Protein AF-A0A2K3KLL5-F1 (afdb_monomer_lite)

Structure (mmCIF, N/CA/C/O backbone):
data_AF-A0A2K3KLL5-F1
#
_entry.id   AF-A0A2K3KLL5-F1
#
loop_
_atom_site.group_PDB
_atom_site.id
_atom_site.type_symbol
_atom_site.label_atom_id
_atom_site.label_alt_id
_atom_site.label_comp_id
_atom_site.label_asym_id
_atom_site.label_entity_id
_atom_site.label_seq_id
_atom_site.pdbx_PDB_ins_code
_atom_site.Cartn_x
_atom_site.Cartn_y
_atom_site.Cartn_z
_atom_site.occupancy
_atom_site.B_iso_or_equiv
_atom_site.auth_seq_id
_atom_site.auth_comp_id
_atom_site.auth_asym_id
_atom_site.auth_atom_id
_atom_site.pdbx_PDB_model_num
ATOM 1 N N . MET A 1 1 ? -6.159 -26.778 -1.939 1.00 56.94 1 MET A N 1
ATOM 2 C CA . MET A 1 1 ? -6.116 -25.884 -3.109 1.00 56.94 1 MET A CA 1
ATOM 3 C C . MET A 1 1 ? -4.711 -25.338 -3.115 1.00 56.94 1 MET A C 1
ATOM 5 O O . MET A 1 1 ? -4.280 -24.882 -2.066 1.00 56.94 1 MET A O 1
ATOM 9 N N . GLU A 1 2 ? -3.966 -25.559 -4.187 1.00 62.47 2 GLU A N 1
ATOM 10 C CA . GLU A 1 2 ? -2.611 -25.023 -4.310 1.00 62.47 2 GLU A CA 1
ATOM 11 C C . GLU A 1 2 ? -2.780 -23.526 -4.579 1.00 62.47 2 GLU A C 1
ATOM 13 O O . GLU A 1 2 ? -3.477 -23.149 -5.521 1.00 62.47 2 GLU A O 1
ATOM 18 N N . GLU A 1 3 ? -2.314 -22.684 -3.658 1.00 61.34 3 GLU A N 1
ATOM 19 C CA . GLU A 1 3 ? -2.337 -21.239 -3.868 1.00 61.34 3 GLU A CA 1
ATOM 20 C C . GLU A 1 3 ? -1.339 -20.928 -4.978 1.00 61.34 3 GLU A C 1
ATOM 22 O O . GLU A 1 3 ? -0.160 -21.265 -4.875 1.00 61.34 3 GLU A O 1
ATOM 27 N N . ASP A 1 4 ? -1.838 -20.341 -6.062 1.00 67.44 4 ASP A N 1
ATOM 28 C CA . ASP A 1 4 ? -1.046 -20.015 -7.239 1.00 67.44 4 ASP A CA 1
ATOM 29 C C . ASP A 1 4 ? -0.139 -18.821 -6.907 1.00 67.44 4 ASP A C 1
ATOM 31 O O . ASP A 1 4 ? -0.510 -17.655 -7.062 1.00 67.44 4 ASP A O 1
ATOM 35 N N . ALA A 1 5 ? 1.033 -19.121 -6.343 1.00 63.34 5 ALA A N 1
ATOM 36 C CA . ALA A 1 5 ? 2.003 -18.141 -5.855 1.00 63.34 5 ALA A CA 1
ATOM 37 C C . ALA A 1 5 ? 2.587 -17.255 -6.973 1.00 63.34 5 ALA A C 1
ATOM 39 O O . ALA A 1 5 ? 3.275 -16.276 -6.685 1.00 63.34 5 ALA A O 1
ATOM 40 N N . GLU A 1 6 ? 2.316 -17.588 -8.237 1.00 68.69 6 GLU A N 1
ATOM 41 C CA . GLU A 1 6 ? 2.753 -16.825 -9.405 1.00 68.69 6 GLU A CA 1
ATOM 42 C C . GLU A 1 6 ? 1.786 -15.689 -9.781 1.00 68.69 6 GLU A C 1
ATOM 44 O O . GLU A 1 6 ? 2.142 -14.823 -10.585 1.00 68.69 6 GLU A O 1
ATOM 49 N N . VAL A 1 7 ? 0.581 -15.633 -9.195 1.00 73.56 7 VAL A N 1
ATOM 50 C CA . VAL A 1 7 ? -0.391 -14.573 -9.496 1.00 73.56 7 VAL A CA 1
ATOM 51 C C . VAL A 1 7 ? -0.198 -13.384 -8.544 1.00 73.56 7 VAL A C 1
ATOM 53 O O . VAL A 1 7 ? -0.403 -13.520 -7.335 1.00 73.56 7 VAL A O 1
ATOM 56 N N . PRO A 1 8 ? 0.149 -12.183 -9.049 1.00 69.44 8 PRO A N 1
ATOM 57 C CA . PRO A 1 8 ? 0.355 -11.021 -8.195 1.00 69.44 8 PRO A CA 1
ATOM 58 C C . PRO A 1 8 ? -0.953 -10.575 -7.525 1.00 69.44 8 PRO A C 1
ATOM 60 O O . PRO A 1 8 ? -1.979 -10.375 -8.179 1.00 69.44 8 PRO A O 1
ATOM 63 N N . LEU A 1 9 ?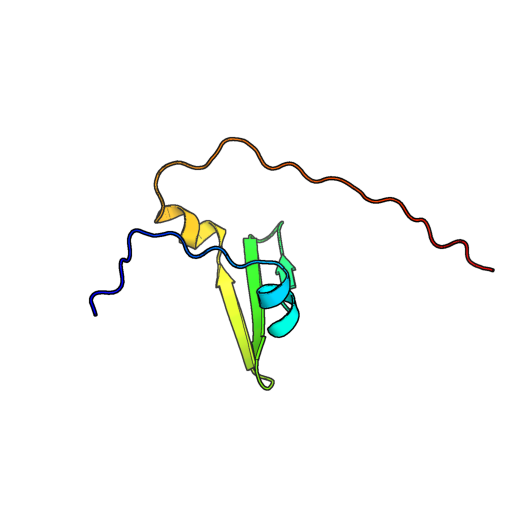 -0.903 -10.360 -6.207 1.00 76.06 9 LEU A N 1
ATOM 64 C CA . LEU A 1 9 ? -2.035 -9.856 -5.431 1.00 76.06 9 LEU A CA 1
ATOM 65 C C . LEU A 1 9 ? -2.161 -8.334 -5.588 1.00 76.06 9 LEU A C 1
ATOM 67 O O . LEU A 1 9 ? -1.352 -7.566 -5.066 1.00 76.06 9 LEU A O 1
ATOM 71 N N . LEU A 1 10 ? -3.209 -7.888 -6.279 1.00 82.62 10 LEU A N 1
ATOM 72 C CA . LEU A 1 10 ? -3.499 -6.466 -6.459 1.00 82.62 10 LEU A CA 1
ATOM 73 C C . LEU A 1 10 ? -4.376 -5.938 -5.318 1.00 82.62 10 LEU A C 1
ATOM 75 O O . LEU A 1 10 ? -5.579 -6.199 -5.254 1.00 82.62 10 LEU A O 1
ATOM 79 N N . LEU A 1 11 ? -3.775 -5.144 -4.431 1.00 86.06 11 LEU A N 1
ATOM 80 C CA . LEU A 1 11 ? -4.487 -4.480 -3.340 1.00 86.06 11 LEU A CA 1
ATOM 81 C C . LEU A 1 11 ? -5.126 -3.180 -3.837 1.00 86.06 11 LEU A C 1
ATOM 83 O O . LEU A 1 11 ? -4.487 -2.135 -3.934 1.00 86.06 11 LEU A O 1
ATOM 87 N N . GLY A 1 12 ? -6.414 -3.245 -4.165 1.00 90.69 12 GLY A N 1
ATOM 88 C CA . GLY A 1 12 ? -7.171 -2.072 -4.596 1.00 90.69 12 GLY A CA 1
ATOM 89 C C . GLY A 1 12 ? -7.422 -1.059 -3.471 1.00 90.69 12 GLY A C 1
ATOM 90 O O . GLY A 1 12 ? -7.370 -1.377 -2.282 1.00 90.69 12 GLY A O 1
ATOM 91 N N . ARG A 1 13 ? -7.817 0.164 -3.853 1.00 92.50 13 ARG A N 1
ATOM 92 C CA . ARG A 1 13 ? -8.193 1.242 -2.913 1.00 92.50 13 ARG A CA 1
ATOM 93 C C . ARG A 1 13 ? -9.206 0.821 -1.836 1.00 92.50 13 ARG A C 1
ATOM 95 O O . ARG A 1 13 ? -8.994 1.207 -0.691 1.00 92.50 13 ARG A O 1
ATOM 102 N N . PRO A 1 14 ? -10.265 0.033 -2.131 1.00 93.25 14 PRO A N 1
ATOM 103 C CA . PRO A 1 14 ? -11.202 -0.401 -1.092 1.00 93.25 14 PRO A CA 1
ATOM 104 C C . PRO A 1 14 ? -10.535 -1.228 0.018 1.00 93.25 14 PRO A C 1
ATOM 106 O O . PRO A 1 14 ? -10.839 -1.049 1.197 1.00 93.25 14 PRO A O 1
ATOM 109 N N . PHE A 1 15 ? -9.589 -2.098 -0.348 1.00 89.31 15 PHE A N 1
ATOM 110 C CA . PHE A 1 15 ? -8.838 -2.912 0.607 1.00 89.31 15 PHE A CA 1
ATOM 111 C C . PHE A 1 15 ? -7.907 -2.043 1.457 1.00 89.31 15 PHE A C 1
ATOM 113 O O . PHE A 1 15 ? -7.945 -2.103 2.686 1.00 89.31 15 PHE A O 1
ATOM 120 N N . LEU A 1 16 ? -7.141 -1.166 0.800 1.00 90.75 16 LEU A N 1
ATOM 121 C CA . LEU A 1 16 ? -6.258 -0.208 1.468 1.00 90.75 16 LEU A CA 1
ATOM 122 C C . LEU A 1 16 ? -7.031 0.692 2.445 1.00 90.75 16 LEU A C 1
ATOM 124 O O . LEU A 1 16 ? -6.585 0.907 3.569 1.00 90.75 16 LEU A O 1
ATOM 128 N N . ALA A 1 17 ? -8.222 1.157 2.060 1.00 89.62 17 ALA A N 1
ATOM 129 C CA . ALA A 1 17 ? -9.079 1.972 2.918 1.00 89.62 17 ALA A CA 1
ATOM 130 C C . ALA A 1 17 ? -9.577 1.204 4.153 1.00 89.62 17 ALA A C 1
ATOM 132 O O . ALA A 1 17 ? -9.590 1.755 5.253 1.00 89.62 17 ALA A O 1
ATOM 133 N N . THR A 1 18 ? -9.940 -0.073 3.988 1.00 88.56 18 THR A N 1
ATOM 134 C CA . THR A 1 18 ? -10.436 -0.921 5.085 1.00 88.56 18 THR A CA 1
ATOM 135 C C . THR A 1 18 ? -9.377 -1.100 6.170 1.00 88.56 18 THR A C 1
ATOM 137 O O . THR A 1 18 ? -9.661 -0.893 7.348 1.00 88.56 18 THR A O 1
ATOM 140 N N . GLY A 1 19 ? -8.137 -1.401 5.776 1.00 87.19 19 GLY A N 1
ATOM 141 C CA . GLY A 1 19 ? -7.012 -1.536 6.705 1.00 87.19 19 GLY A CA 1
ATOM 142 C C . GLY A 1 19 ? -6.335 -0.214 7.080 1.00 87.19 19 GLY A C 1
ATOM 143 O O . GLY A 1 19 ? -5.244 -0.244 7.649 1.00 87.19 19 GLY A O 1
ATOM 144 N N . ARG A 1 20 ? -6.941 0.936 6.733 1.00 89.50 20 ARG A N 1
ATOM 145 C CA . ARG A 1 20 ? -6.408 2.291 6.977 1.00 89.50 20 ARG A CA 1
ATOM 146 C C . ARG A 1 20 ? -4.930 2.406 6.590 1.00 89.50 20 ARG A C 1
ATOM 148 O O . ARG A 1 20 ? -4.108 2.853 7.391 1.00 89.50 20 ARG A O 1
ATOM 155 N N . ALA A 1 21 ? -4.614 1.940 5.384 1.00 91.81 21 ALA A N 1
ATOM 156 C CA . ALA A 1 21 ? -3.247 1.815 4.917 1.00 91.81 21 ALA A CA 1
ATOM 157 C C . ALA A 1 21 ? -2.528 3.171 4.877 1.00 91.81 21 ALA A C 1
ATOM 159 O O . ALA A 1 21 ? -3.083 4.165 4.403 1.00 91.81 21 ALA A O 1
ATOM 160 N N . LEU A 1 22 ? -1.280 3.187 5.337 1.00 92.12 22 LEU A N 1
ATOM 161 C CA . LEU A 1 22 ? -0.338 4.287 5.175 1.00 92.12 22 LEU A CA 1
ATOM 162 C C . LEU A 1 22 ? 0.763 3.829 4.224 1.00 92.12 22 LEU A C 1
ATOM 164 O O . LEU A 1 22 ? 1.331 2.754 4.410 1.00 92.12 22 LEU A O 1
ATOM 168 N N . ILE A 1 23 ? 1.037 4.637 3.205 1.00 91.88 23 ILE A N 1
ATOM 169 C CA . ILE A 1 23 ? 2.055 4.354 2.195 1.00 91.88 23 ILE A 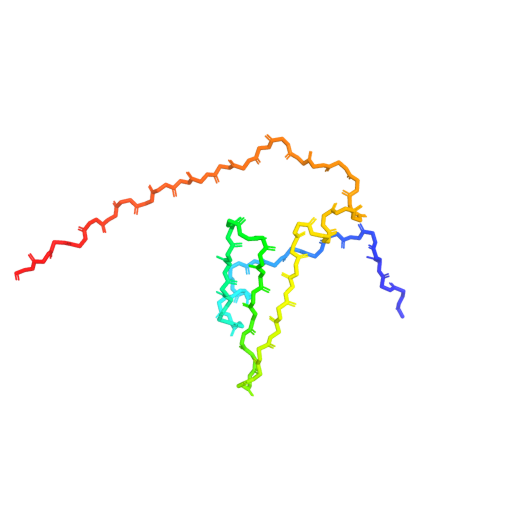CA 1
ATOM 170 C C . ILE A 1 23 ? 3.121 5.431 2.317 1.00 91.88 23 ILE A C 1
ATOM 172 O O . ILE A 1 23 ? 2.858 6.595 2.014 1.00 91.8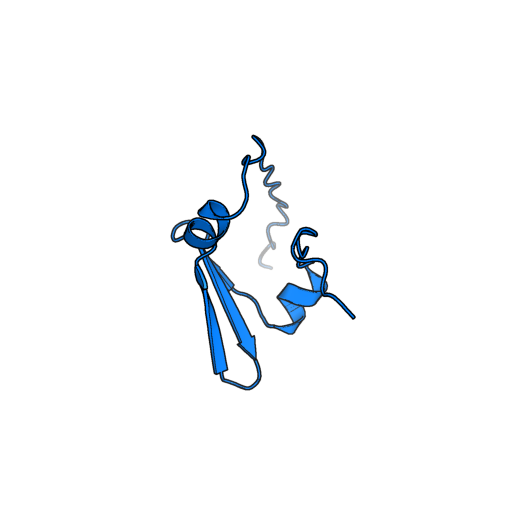8 23 ILE A O 1
ATOM 176 N N . ASP A 1 24 ? 4.306 5.031 2.759 1.00 90.50 24 ASP A N 1
ATOM 177 C CA . ASP A 1 24 ? 5.500 5.860 2.687 1.00 90.50 24 ASP A CA 1
ATOM 178 C C . ASP A 1 24 ? 6.247 5.515 1.397 1.00 90.50 24 ASP A C 1
ATOM 180 O O . ASP A 1 24 ? 6.849 4.449 1.267 1.00 90.50 24 ASP A O 1
ATOM 184 N N . VAL A 1 25 ? 6.152 6.405 0.411 1.00 88.75 25 VAL A N 1
ATOM 185 C CA . VAL A 1 25 ? 6.746 6.201 -0.917 1.00 88.75 25 VAL A CA 1
ATOM 186 C C . VAL A 1 25 ? 8.257 6.432 -0.900 1.00 88.75 25 VAL A C 1
ATOM 188 O O . VAL A 1 25 ? 8.971 5.785 -1.662 1.00 88.75 25 VAL A O 1
ATOM 191 N N . GLU A 1 26 ? 8.749 7.331 -0.046 1.00 86.19 26 GLU A N 1
ATOM 192 C CA . GLU A 1 26 ? 10.176 7.654 0.040 1.00 86.19 26 GLU A CA 1
ATOM 193 C C . GLU A 1 26 ? 10.952 6.485 0.653 1.00 86.19 26 GLU A C 1
ATOM 195 O O . GLU A 1 26 ? 11.983 6.067 0.121 1.00 86.19 26 GLU A O 1
ATOM 200 N N . ILE A 1 27 ? 10.419 5.915 1.735 1.00 88.25 27 ILE A N 1
ATOM 201 C CA . ILE A 1 27 ? 11.026 4.781 2.441 1.00 88.25 27 ILE A CA 1
ATOM 202 C C . ILE A 1 27 ? 10.655 3.447 1.765 1.00 88.25 27 ILE A C 1
ATOM 204 O O . ILE A 1 27 ? 11.432 2.489 1.801 1.00 88.25 27 ILE A O 1
ATOM 208 N N . GLY A 1 28 ? 9.495 3.380 1.104 1.00 87.75 28 GLY A N 1
ATOM 209 C CA . GLY A 1 28 ? 8.988 2.168 0.459 1.00 87.75 28 GLY A CA 1
ATOM 210 C C . GLY A 1 28 ? 8.277 1.221 1.408 1.00 87.75 28 GLY A C 1
ATOM 211 O O . GLY A 1 28 ? 8.419 0.001 1.280 1.00 87.75 28 GLY A O 1
ATOM 212 N N . GLU A 1 29 ? 7.539 1.764 2.370 1.00 91.12 29 GLU A N 1
ATOM 213 C CA . GLU A 1 29 ? 6.831 0.998 3.389 1.00 91.12 29 GLU A CA 1
ATOM 214 C C . GLU A 1 29 ? 5.315 1.122 3.228 1.00 91.12 29 GLU A C 1
ATOM 216 O O . GLU A 1 29 ? 4.763 2.203 3.019 1.00 91.12 29 GLU A O 1
ATOM 221 N N . LEU A 1 30 ? 4.630 -0.013 3.344 1.00 91.12 30 LEU A N 1
ATOM 222 C CA . LEU A 1 30 ? 3.178 -0.107 3.386 1.00 91.12 30 LEU A CA 1
ATOM 223 C C . LEU A 1 30 ? 2.771 -0.590 4.774 1.00 91.12 30 LEU A C 1
ATOM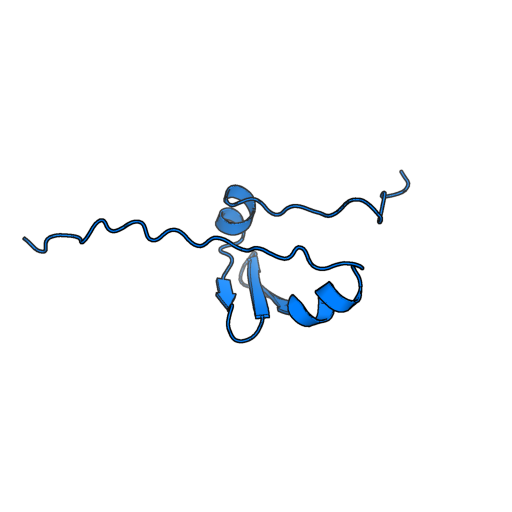 225 O O . LEU A 1 30 ? 3.085 -1.712 5.170 1.00 91.12 30 LEU A O 1
ATOM 229 N N . MET A 1 31 ? 2.047 0.245 5.506 1.00 93.00 31 MET A N 1
ATOM 230 C CA . MET A 1 31 ? 1.581 -0.057 6.854 1.00 93.00 31 MET A CA 1
ATOM 231 C C . MET A 1 31 ? 0.066 -0.209 6.881 1.00 93.00 31 MET A C 1
ATOM 233 O O . MET A 1 31 ? -0.646 0.670 6.409 1.00 93.00 31 MET A O 1
ATOM 237 N N . PHE A 1 32 ? -0.436 -1.270 7.504 1.00 92.25 32 PHE A N 1
ATOM 238 C CA . PHE A 1 32 ? -1.857 -1.459 7.793 1.00 92.25 32 PHE A CA 1
ATOM 239 C C . PHE A 1 32 ? -2.119 -1.364 9.292 1.00 92.25 32 PHE A C 1
ATOM 241 O O . PHE A 1 32 ? -1.290 -1.782 10.102 1.00 92.25 32 PHE A O 1
ATOM 248 N N . ARG A 1 33 ? -3.296 -0.853 9.656 1.00 88.62 33 ARG A N 1
ATOM 249 C CA . ARG A 1 33 ? -3.806 -0.877 11.026 1.00 88.62 33 ARG A CA 1
ATOM 250 C C . ARG A 1 33 ? -5.011 -1.809 11.093 1.00 88.62 33 ARG A C 1
ATOM 252 O O . ARG A 1 33 ? -6.075 -1.466 10.579 1.00 88.62 33 ARG A O 1
ATOM 259 N N . LEU A 1 34 ? -4.843 -2.957 11.738 1.00 82.94 34 LEU A N 1
ATOM 260 C CA . LEU A 1 34 ? -5.910 -3.926 11.990 1.00 82.94 34 LEU A CA 1
ATOM 261 C C . LEU A 1 34 ? -6.062 -4.077 13.498 1.00 82.94 34 LEU A C 1
ATOM 263 O O . LEU A 1 34 ? -5.080 -4.354 14.168 1.00 82.94 34 LEU A O 1
ATOM 267 N N . ASP A 1 35 ? -7.265 -3.869 14.030 1.00 82.06 35 ASP A N 1
ATOM 268 C CA . ASP A 1 35 ? -7.601 -4.156 15.434 1.00 82.06 35 ASP A CA 1
ATOM 269 C C . ASP A 1 35 ? -6.573 -3.646 16.468 1.00 82.06 35 ASP A C 1
ATOM 271 O O . ASP A 1 35 ? -6.216 -4.328 17.421 1.00 82.06 35 ASP A O 1
ATOM 275 N N . ASN A 1 36 ? -6.114 -2.403 16.280 1.00 81.69 36 ASN A N 1
ATOM 276 C CA . ASN A 1 36 ? -5.074 -1.710 17.061 1.00 81.69 36 ASN A CA 1
ATOM 277 C C . ASN A 1 36 ? -3.641 -2.247 16.915 1.00 81.69 36 ASN A C 1
ATOM 279 O O . ASN A 1 36 ? -2.720 -1.646 17.470 1.00 81.69 36 ASN A O 1
ATOM 283 N N . GLU A 1 37 ? -3.427 -3.294 16.130 1.00 86.12 37 GLU A N 1
ATOM 284 C CA . GLU A 1 37 ? -2.109 -3.745 15.706 1.00 86.12 37 GLU A CA 1
ATOM 285 C C . GLU A 1 37 ? -1.686 -3.045 14.410 1.00 86.12 37 GLU A C 1
ATOM 287 O O . GLU A 1 37 ? -2.504 -2.657 13.567 1.00 86.12 37 GLU A O 1
ATOM 292 N N . GLN A 1 38 ? -0.377 -2.856 14.266 1.00 88.31 38 GLN A N 1
ATOM 293 C CA . GLN A 1 38 ? 0.227 -2.287 13.071 1.00 88.31 38 GLN A CA 1
ATOM 294 C C . GLN A 1 38 ? 1.085 -3.346 12.390 1.00 88.31 38 GLN A C 1
ATOM 296 O O . GLN A 1 38 ? 1.995 -3.903 13.001 1.00 88.31 38 GLN A O 1
ATOM 301 N N . VAL A 1 39 ? 0.812 -3.587 11.111 1.00 88.75 39 VAL A N 1
ATOM 302 C CA . VAL A 1 39 ? 1.609 -4.480 10.267 1.00 88.75 39 VAL A CA 1
ATOM 303 C C . VAL A 1 39 ? 2.323 -3.629 9.227 1.00 88.75 39 VAL A C 1
ATOM 305 O O . VAL A 1 39 ? 1.667 -2.873 8.515 1.00 88.75 39 VAL A O 1
ATOM 308 N N . CYS A 1 40 ? 3.650 -3.735 9.147 1.00 90.50 40 CYS A N 1
ATOM 309 C CA . CYS A 1 40 ? 4.469 -3.011 8.176 1.00 90.50 40 CYS A CA 1
ATOM 310 C C . CYS A 1 40 ? 5.092 -3.977 7.163 1.00 90.50 40 CYS A C 1
ATOM 312 O O . CYS A 1 40 ? 5.661 -5.004 7.537 1.00 90.50 40 CYS A O 1
ATOM 314 N N . PHE A 1 41 ? 5.005 -3.620 5.886 1.00 86.44 41 PHE A N 1
ATOM 315 C CA . PHE A 1 41 ? 5.592 -4.334 4.763 1.00 86.44 41 PHE A CA 1
ATOM 316 C C . PHE A 1 41 ? 6.609 -3.439 4.057 1.00 86.44 41 PHE A C 1
ATOM 318 O O . PHE A 1 41 ? 6.280 -2.334 3.630 1.00 86.44 41 PHE A O 1
ATOM 325 N N . LYS A 1 42 ? 7.831 -3.943 3.863 1.00 86.44 42 LYS A N 1
ATOM 326 C CA . LYS A 1 42 ? 8.856 -3.279 3.047 1.00 86.44 42 LYS A CA 1
ATOM 327 C C . LYS A 1 42 ? 8.657 -3.639 1.580 1.00 86.44 42 LYS A C 1
ATOM 329 O O . LYS A 1 42 ? 9.021 -4.731 1.140 1.00 86.44 42 LYS A O 1
ATOM 334 N N . VAL A 1 43 ? 8.072 -2.725 0.818 1.00 80.50 43 VAL A N 1
ATOM 335 C CA . VAL A 1 43 ? 7.636 -2.971 -0.561 1.00 80.50 43 VAL A CA 1
ATOM 336 C C . VAL A 1 43 ? 8.834 -3.049 -1.506 1.00 80.50 43 VAL A C 1
ATOM 338 O O . VAL A 1 43 ? 8.903 -3.964 -2.320 1.00 80.50 43 VAL A O 1
ATOM 341 N N . PHE A 1 44 ? 9.837 -2.181 -1.357 1.00 72.31 44 PHE A N 1
ATOM 342 C CA . PHE A 1 44 ? 11.029 -2.223 -2.219 1.00 72.31 44 PHE A CA 1
ATOM 343 C C . PHE A 1 44 ? 11.907 -3.458 -1.985 1.00 72.31 44 PHE A C 1
ATOM 345 O O . PHE A 1 44 ? 12.520 -3.970 -2.922 1.00 72.31 44 PHE A O 1
ATOM 352 N N . GLU A 1 45 ? 11.930 -4.004 -0.769 1.00 65.44 45 GLU A N 1
ATOM 353 C CA . GLU A 1 45 ? 12.613 -5.274 -0.501 1.00 65.44 45 GLU A CA 1
ATOM 354 C C . GLU A 1 45 ? 11.835 -6.458 -1.101 1.00 65.44 45 GLU A C 1
ATOM 356 O O . GLU A 1 45 ? 12.439 -7.341 -1.711 1.00 65.44 45 GLU A O 1
ATOM 361 N N . ALA A 1 46 ? 10.498 -6.417 -1.046 1.00 58.16 46 ALA A N 1
ATOM 362 C CA . ALA A 1 46 ? 9.622 -7.410 -1.669 1.00 58.16 46 ALA A CA 1
ATOM 363 C C . ALA A 1 46 ? 9.665 -7.385 -3.212 1.00 58.16 46 ALA A C 1
ATOM 365 O O . ALA A 1 46 ? 9.552 -8.435 -3.843 1.00 58.16 46 ALA A O 1
ATOM 366 N N . THR A 1 47 ? 9.906 -6.227 -3.845 1.00 56.25 47 THR A N 1
ATOM 367 C CA . THR A 1 47 ? 10.063 -6.150 -5.314 1.00 56.25 47 THR A CA 1
ATOM 368 C C . THR A 1 47 ? 11.300 -6.876 -5.846 1.00 56.25 47 THR A C 1
ATOM 370 O O . THR A 1 47 ? 11.334 -7.214 -7.025 1.00 56.25 47 THR A O 1
ATOM 373 N N . LYS A 1 48 ? 12.288 -7.210 -4.999 1.00 53.56 48 LYS A N 1
ATOM 374 C CA . LYS A 1 48 ? 13.429 -8.04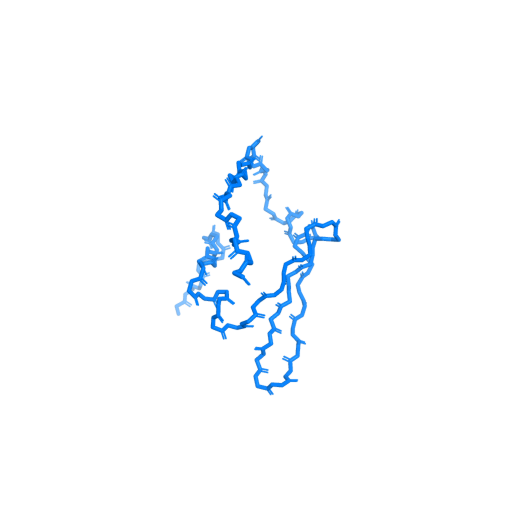7 -5.419 1.00 53.56 48 LYS A CA 1
ATOM 375 C C . LYS A 1 48 ? 13.032 -9.491 -5.742 1.00 53.56 48 LYS A C 1
ATOM 377 O O . LYS A 1 48 ? 13.817 -10.193 -6.373 1.00 53.56 48 LYS A O 1
ATOM 382 N N . PHE A 1 49 ? 11.840 -9.924 -5.326 1.00 51.16 49 PHE A N 1
ATOM 383 C CA . PHE A 1 49 ? 11.309 -11.260 -5.600 1.00 51.16 49 PHE A CA 1
ATOM 384 C C . PHE A 1 49 ? 10.457 -11.348 -6.875 1.00 51.16 49 PHE A C 1
ATOM 386 O O . PHE A 1 49 ? 10.168 -12.456 -7.317 1.00 51.16 49 PHE A O 1
ATOM 393 N N . CYS A 1 50 ? 10.089 -10.224 -7.501 1.00 51.28 50 CYS A N 1
ATOM 394 C CA . CYS A 1 50 ? 9.293 -10.219 -8.729 1.00 51.28 50 CYS A CA 1
ATOM 395 C C . CYS A 1 50 ? 10.136 -9.665 -9.884 1.00 51.28 50 CYS A C 1
ATOM 397 O O . CYS A 1 50 ? 10.444 -8.475 -9.940 1.00 51.28 50 CYS A O 1
ATOM 399 N N . GLY A 1 51 ? 10.581 -10.553 -10.774 1.00 56.50 51 GLY A N 1
ATOM 400 C CA . GLY A 1 51 ? 11.368 -10.184 -11.946 1.00 56.50 51 GLY A CA 1
ATOM 401 C C . GLY A 1 51 ? 10.603 -9.237 -12.876 1.00 56.50 51 GLY A C 1
ATOM 402 O O . GLY A 1 51 ? 9.446 -9.476 -13.199 1.00 56.50 51 GLY A O 1
ATOM 403 N N . VAL A 1 52 ? 11.321 -8.215 -13.353 1.00 53.19 52 VAL A N 1
ATOM 404 C CA . VAL A 1 52 ? 10.908 -7.151 -14.289 1.00 53.19 52 VAL A CA 1
ATOM 405 C C . VAL A 1 52 ? 9.966 -6.100 -13.685 1.00 53.19 52 VAL A C 1
ATOM 407 O O . VAL A 1 52 ? 8.747 -6.222 -13.674 1.00 53.19 52 VAL A O 1
ATOM 410 N N . VAL A 1 53 ? 10.574 -4.998 -13.241 1.00 58.00 53 VAL A N 1
ATOM 411 C CA . VAL A 1 53 ? 9.897 -3.730 -12.938 1.00 58.00 53 VAL A CA 1
ATOM 412 C C . VAL A 1 53 ? 9.250 -3.149 -14.209 1.00 58.00 53 VAL A C 1
ATOM 414 O O . VAL A 1 53 ? 9.950 -2.986 -15.209 1.00 58.00 53 VAL A O 1
ATOM 417 N N . PRO A 1 54 ? 7.949 -2.801 -14.209 1.00 57.53 54 PRO A N 1
ATOM 418 C CA . PRO A 1 54 ? 7.362 -1.981 -15.264 1.00 57.53 54 PRO A CA 1
ATOM 419 C C . PRO A 1 54 ? 7.934 -0.557 -15.222 1.00 57.53 54 PRO A C 1
ATOM 421 O O . PRO A 1 54 ? 8.137 0.013 -14.152 1.00 57.53 54 PRO A O 1
ATOM 424 N N . GLU A 1 55 ? 8.168 0.025 -16.396 1.00 57.81 55 GLU A N 1
ATOM 425 C CA . GLU A 1 55 ? 8.909 1.280 -16.595 1.00 57.81 55 GLU A CA 1
ATOM 426 C C . GLU A 1 55 ? 8.116 2.568 -16.293 1.00 57.81 55 GLU A C 1
ATOM 428 O O . GLU A 1 55 ? 8.639 3.664 -16.485 1.00 57.81 55 GLU A O 1
ATOM 433 N N . CYS A 1 56 ? 6.858 2.495 -15.846 1.00 49.28 56 CYS A N 1
ATOM 434 C CA . CYS A 1 56 ? 6.040 3.702 -15.730 1.00 49.28 56 CYS A CA 1
ATOM 435 C C . CYS A 1 56 ? 5.013 3.675 -14.592 1.00 49.28 56 CYS A C 1
ATOM 437 O O . CYS A 1 56 ? 4.128 2.824 -14.520 1.00 49.28 56 CYS A O 1
ATOM 439 N N . PHE A 1 57 ? 5.108 4.700 -13.742 1.00 55.25 57 PHE A N 1
ATOM 440 C CA . PHE A 1 57 ? 4.101 5.086 -12.762 1.00 55.25 57 PHE A CA 1
ATOM 441 C C . PHE A 1 57 ? 3.623 6.497 -13.116 1.00 55.25 57 PHE A C 1
ATOM 443 O O . PHE A 1 57 ? 4.439 7.413 -13.199 1.00 55.25 57 PHE A O 1
ATOM 450 N N . ASN A 1 58 ? 2.318 6.677 -13.324 1.00 56.59 58 ASN A N 1
ATOM 451 C CA . ASN A 1 58 ? 1.708 7.998 -13.478 1.00 56.59 58 ASN A CA 1
ATOM 452 C C . ASN A 1 58 ? 1.023 8.390 -12.168 1.00 56.59 58 ASN A C 1
ATOM 454 O O . ASN A 1 58 ? 0.273 7.599 -11.592 1.00 56.59 58 ASN A O 1
ATOM 458 N N . VAL A 1 59 ? 1.289 9.612 -11.714 1.00 62.78 59 VAL A N 1
ATOM 459 C CA . VAL A 1 59 ? 0.650 10.241 -10.556 1.00 62.78 59 VAL A CA 1
ATOM 460 C C . VAL A 1 59 ? -0.067 11.483 -11.069 1.00 62.78 59 VAL A C 1
ATOM 462 O O . VAL A 1 59 ? 0.587 12.443 -11.465 1.00 62.78 59 VAL A O 1
ATOM 465 N N . ASP A 1 60 ? -1.398 11.464 -11.062 1.00 63.78 60 ASP A N 1
ATOM 466 C CA . ASP A 1 60 ? -2.212 12.628 -11.414 1.00 63.78 60 ASP A CA 1
ATOM 467 C C . ASP A 1 60 ? -2.604 13.393 -10.144 1.00 63.78 60 ASP A C 1
ATOM 469 O O . ASP A 1 60 ? -3.146 12.822 -9.193 1.00 63.78 60 ASP A O 1
ATOM 473 N N . VAL A 1 61 ? -2.330 14.699 -10.128 1.00 67.88 61 VAL A N 1
ATOM 474 C CA . VAL A 1 61 ? -2.754 15.614 -9.060 1.00 67.88 61 VAL A CA 1
ATOM 475 C C . VAL A 1 61 ? -4.195 16.036 -9.332 1.00 67.88 61 VAL A C 1
ATOM 477 O O . VAL A 1 61 ? -4.471 16.658 -10.356 1.00 67.88 61 VAL A O 1
ATOM 480 N N . LEU A 1 62 ? -5.116 15.736 -8.415 1.00 69.38 62 LEU A N 1
ATOM 481 C CA . LEU A 1 62 ? -6.449 16.338 -8.429 1.00 69.38 62 LEU A CA 1
ATOM 482 C C . LEU A 1 62 ? -6.426 17.586 -7.538 1.00 69.38 62 LEU A C 1
ATOM 484 O O . LEU A 1 62 ? -6.525 17.486 -6.317 1.00 69.38 62 LEU A O 1
ATOM 488 N N . GLU A 1 63 ? -6.250 18.758 -8.147 1.00 64.06 63 GLU A N 1
ATOM 489 C CA . GLU A 1 63 ? -6.482 20.037 -7.475 1.00 64.06 63 GLU A CA 1
ATOM 490 C C . GLU A 1 63 ? -7.991 20.271 -7.353 1.00 64.06 63 GLU A C 1
ATOM 492 O O . GLU A 1 63 ? -8.638 20.690 -8.305 1.00 64.06 63 GLU A O 1
ATOM 497 N N . ASP A 1 64 ? -8.537 20.058 -6.160 1.00 68.06 64 ASP A N 1
ATOM 498 C CA . ASP A 1 64 ? -9.650 20.876 -5.684 1.00 68.06 64 ASP A CA 1
ATOM 499 C C . ASP A 1 64 ? -9.162 21.590 -4.425 1.00 68.06 64 ASP A C 1
ATOM 501 O O . ASP A 1 64 ? -9.219 21.077 -3.306 1.00 68.06 64 ASP A O 1
ATOM 505 N N . VAL A 1 65 ? -8.598 22.782 -4.631 1.00 66.69 65 VAL A N 1
ATOM 506 C CA . VAL A 1 65 ? -8.235 23.693 -3.546 1.00 66.69 65 VAL A CA 1
ATOM 507 C C . VAL A 1 65 ? -9.526 24.067 -2.822 1.00 66.69 65 VAL A C 1
ATOM 509 O O . VAL A 1 65 ? -10.377 24.772 -3.371 1.00 66.69 65 VAL A O 1
ATOM 512 N N . ALA A 1 66 ? -9.680 23.585 -1.589 1.00 66.62 66 ALA A N 1
ATOM 513 C CA . ALA A 1 66 ? -10.727 24.049 -0.695 1.00 66.62 66 ALA A CA 1
ATOM 514 C C . ALA A 1 66 ? -10.590 25.570 -0.548 1.00 66.62 66 ALA A C 1
ATOM 516 O O . ALA A 1 66 ? -9.568 26.075 -0.086 1.00 66.62 66 ALA A O 1
ATOM 517 N N . LYS A 1 67 ? -11.605 26.312 -0.993 1.00 60.50 67 LYS A N 1
ATOM 51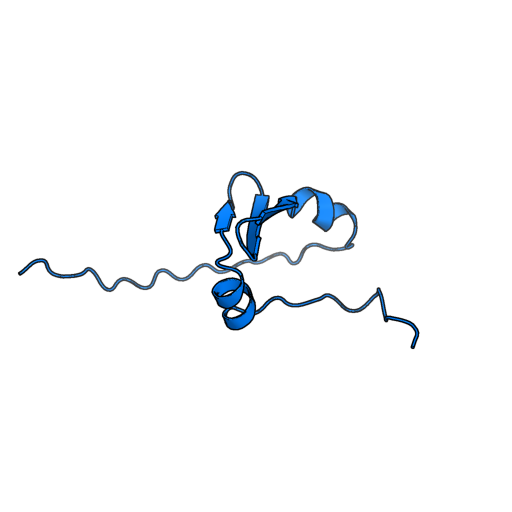8 C CA . LYS A 1 67 ? -11.711 27.735 -0.682 1.00 60.50 67 LYS A CA 1
ATOM 519 C C . LYS A 1 67 ? -12.154 27.829 0.771 1.00 60.50 67 LYS A C 1
ATOM 521 O O . LYS A 1 67 ? -13.304 27.507 1.068 1.00 60.50 67 LYS A O 1
ATOM 526 N N . ASP A 1 68 ? -11.246 28.239 1.647 1.00 63.41 68 ASP A N 1
ATOM 527 C CA . ASP A 1 68 ? -11.618 28.692 2.983 1.00 63.41 68 ASP A CA 1
ATOM 528 C C . ASP A 1 68 ? -12.614 29.859 2.837 1.00 63.41 68 ASP A C 1
ATOM 530 O O . ASP A 1 68 ? -12.372 30.800 2.074 1.00 63.41 68 ASP A O 1
ATOM 534 N N . VAL A 1 69 ? -13.771 29.723 3.492 1.00 56.62 69 VAL A N 1
ATOM 535 C CA . VAL A 1 69 ? -14.890 30.686 3.499 1.00 56.62 69 VAL A CA 1
ATOM 536 C C . VAL A 1 69 ? -14.630 31.799 4.502 1.00 56.62 69 VAL A C 1
ATOM 538 O O . VAL A 1 69 ? -14.238 31.470 5.644 1.00 56.62 69 VAL A O 1
#

Radius of gyration: 16.06 Å; chains: 1; bounding box: 28×57×34 Å

Secondary structure (DSSP, 8-state):
----TTS-----HHHHHHTT-EEETTTTEEEEEETTEEEEEEHHHHGGGSS---S--------------

Foldseek 3Di:
DPPPPVDDDDQDPVNCVVQVWDADPVQQWIWGHDPNDIDIDRRVVVVVVPPDDDPDDDDDDDDPPPDDD

pLDDT: mean 74.91, std 14.37, range [49.28, 93.25]

Organism: Trifolium pratense (NCBI:txid57577)

Sequence (69 aa):
MEEDAEVPLLLGRPFLATGRALIDVEIGELMFRLDNEQVCFKVFEATKFCGVVPECFNVDVLEDVAKDV